Protein AF-A0A674K5K4-F1 (afdb_monomer_lite)

Structure (mmCIF, N/CA/C/O backbone):
data_AF-A0A674K5K4-F1
#
_entry.id   AF-A0A674K5K4-F1
#
loop_
_atom_site.group_PDB
_atom_site.id
_atom_site.type_symbol
_atom_site.label_atom_id
_atom_site.label_alt_id
_atom_site.label_comp_id
_atom_site.label_asym_id
_atom_site.label_entity_id
_atom_site.label_seq_id
_atom_site.pdbx_PDB_ins_code
_atom_site.Cartn_x
_atom_site.Cartn_y
_atom_site.Cartn_z
_atom_site.occupancy
_atom_site.B_iso_or_equiv
_atom_site.auth_seq_id
_atom_site.auth_comp_id
_atom_site.auth_asym_id
_atom_site.auth_atom_id
_atom_site.pdbx_PDB_model_num
ATOM 1 N N . MET A 1 1 ? -29.774 1.507 45.614 1.00 48.97 1 MET A N 1
ATOM 2 C CA . MET A 1 1 ? -28.594 0.751 45.140 1.00 48.97 1 MET A CA 1
ATOM 3 C C . MET A 1 1 ? -28.800 0.468 43.661 1.00 48.97 1 MET A C 1
ATOM 5 O O . MET A 1 1 ? -29.737 -0.246 43.334 1.00 48.97 1 MET A O 1
ATOM 9 N N . ALA A 1 2 ? -28.029 1.108 42.777 1.00 51.03 2 ALA A N 1
ATOM 10 C CA . ALA A 1 2 ? -28.098 0.844 41.338 1.00 51.03 2 ALA A CA 1
ATOM 11 C C . ALA A 1 2 ? -27.520 -0.551 41.065 1.00 51.03 2 ALA A C 1
ATOM 13 O O . ALA A 1 2 ? -26.449 -0.884 41.574 1.00 51.03 2 ALA A O 1
ATOM 14 N N . ALA A 1 3 ? -28.279 -1.379 40.353 1.00 54.84 3 ALA A N 1
ATOM 15 C CA . ALA A 1 3 ? -27.989 -2.792 40.177 1.00 54.84 3 ALA A CA 1
ATOM 16 C C . ALA A 1 3 ? -26.642 -3.017 39.448 1.00 54.84 3 ALA A C 1
ATOM 18 O O . ALA A 1 3 ? -26.344 -2.301 38.491 1.00 54.84 3 ALA A O 1
ATOM 19 N N . PRO A 1 4 ? -25.851 -4.032 39.849 1.00 58.25 4 PRO A N 1
ATOM 20 C CA . PRO A 1 4 ? -24.527 -4.338 39.284 1.00 58.25 4 PRO A CA 1
ATOM 21 C C . PRO A 1 4 ? -24.531 -4.591 37.764 1.00 58.25 4 PRO A C 1
ATOM 23 O O . PRO A 1 4 ? -23.515 -4.391 37.104 1.00 58.25 4 PRO A O 1
ATOM 26 N N . VAL A 1 5 ? -25.691 -4.939 37.202 1.00 59.81 5 VAL A N 1
ATOM 27 C CA . VAL A 1 5 ? -25.908 -5.203 35.771 1.00 59.81 5 VAL A CA 1
ATOM 28 C C . VAL A 1 5 ? -25.695 -3.954 34.896 1.00 59.81 5 VAL A C 1
ATOM 30 O O . VAL A 1 5 ? -25.205 -4.062 33.776 1.00 59.81 5 VAL A O 1
ATOM 33 N N . ASP A 1 6 ? -25.994 -2.751 35.399 1.00 67.81 6 ASP A N 1
ATOM 34 C CA . ASP A 1 6 ? -25.866 -1.494 34.634 1.00 67.81 6 ASP A CA 1
ATOM 35 C C . ASP A 1 6 ? -24.389 -1.133 34.361 1.00 67.81 6 ASP A C 1
ATOM 37 O O . ASP A 1 6 ? -24.029 -0.607 33.305 1.00 67.81 6 ASP A O 1
ATOM 41 N N . LEU A 1 7 ? -23.503 -1.489 35.298 1.00 74.00 7 LEU A N 1
ATOM 42 C CA . LEU A 1 7 ? -22.058 -1.267 35.197 1.00 74.00 7 LEU A CA 1
ATOM 43 C C . LEU A 1 7 ? -21.391 -2.216 34.194 1.00 74.00 7 LEU A C 1
ATOM 45 O O . LEU A 1 7 ? -20.516 -1.781 33.445 1.00 74.00 7 LEU A O 1
ATOM 49 N N . GLU A 1 8 ? -21.799 -3.485 34.153 1.00 75.94 8 GLU A N 1
ATOM 50 C CA . GLU A 1 8 ? -21.315 -4.442 33.149 1.00 75.94 8 GLU A CA 1
ATOM 51 C C . GLU A 1 8 ? -21.797 -4.074 31.748 1.00 75.94 8 GLU A C 1
ATOM 53 O O . GLU A 1 8 ? -21.012 -4.105 30.800 1.00 75.94 8 GLU A O 1
ATOM 58 N N . LEU A 1 9 ? -23.048 -3.625 31.625 1.00 80.56 9 LEU A N 1
ATOM 59 C CA . LEU A 1 9 ? -23.597 -3.174 30.353 1.00 80.56 9 LEU A CA 1
ATOM 60 C C . LEU A 1 9 ? -22.833 -1.951 29.820 1.00 80.56 9 LEU A C 1
ATOM 62 O O . LEU A 1 9 ? -22.413 -1.937 28.665 1.00 80.56 9 LEU A O 1
ATOM 66 N N . LYS A 1 10 ? -22.568 -0.950 30.670 1.00 80.50 10 LYS A N 1
ATOM 67 C CA . LYS A 1 10 ? -21.765 0.233 30.304 1.00 80.50 10 LYS A CA 1
ATOM 68 C C . LYS A 1 10 ? -20.341 -0.122 29.878 1.00 80.50 10 LYS A C 1
ATOM 70 O O . LYS A 1 10 ? -19.832 0.447 28.909 1.00 80.50 10 LYS A O 1
ATOM 75 N N . LYS A 1 11 ? -19.702 -1.070 30.570 1.00 82.88 11 LYS A N 1
ATOM 76 C CA . LYS A 1 11 ? -18.377 -1.578 30.186 1.00 82.88 11 LYS A CA 1
ATOM 77 C C . LYS A 1 11 ? -18.419 -2.279 28.829 1.00 82.88 11 LYS A C 1
ATOM 79 O O . LYS A 1 11 ? -17.637 -1.918 27.955 1.00 82.88 11 LYS A O 1
ATOM 84 N N . ALA A 1 12 ? -19.378 -3.178 28.614 1.00 82.75 12 ALA A N 1
ATOM 85 C CA . ALA A 1 12 ? -19.553 -3.872 27.341 1.00 82.75 12 ALA A CA 1
ATOM 86 C C . ALA A 1 12 ? -19.814 -2.899 26.178 1.00 82.75 12 ALA A C 1
ATOM 88 O O . ALA A 1 12 ? -19.235 -3.057 25.106 1.00 82.75 12 ALA A O 1
ATOM 89 N N . PHE A 1 13 ? -20.614 -1.848 26.389 1.00 84.19 13 PHE A N 1
ATOM 90 C CA . PHE A 1 13 ? -20.836 -0.804 25.383 1.00 84.19 13 PHE A CA 1
ATOM 91 C C . PHE A 1 13 ? -19.565 -0.019 25.053 1.00 84.19 13 PHE A C 1
ATOM 93 O O . PHE A 1 13 ? -19.312 0.267 23.885 1.00 84.19 13 PHE A O 1
ATOM 100 N N . THR A 1 14 ? -18.744 0.289 26.057 1.00 86.19 14 THR A N 1
ATOM 101 C CA . THR A 1 14 ? -17.483 1.016 25.855 1.00 86.19 14 THR A CA 1
ATOM 102 C C . THR A 1 14 ? -16.469 0.153 25.100 1.00 86.19 14 THR A C 1
ATOM 104 O O . THR A 1 14 ? -15.820 0.628 24.169 1.00 86.19 14 THR A O 1
ATOM 107 N N . GLU A 1 15 ? -16.375 -1.137 25.430 1.00 88.19 15 GLU A N 1
ATOM 108 C CA . GLU A 1 15 ? -15.543 -2.093 24.692 1.00 88.19 15 GLU A CA 1
ATOM 109 C C . GLU A 1 15 ? -16.023 -2.289 23.251 1.00 88.19 15 GLU A C 1
ATOM 111 O O . GLU A 1 15 ? -15.211 -2.351 22.325 1.00 88.19 15 GLU A O 1
ATOM 116 N N . LEU A 1 16 ? -17.338 -2.361 23.037 1.00 90.69 16 LEU A N 1
ATOM 117 C CA . LEU A 1 16 ? -17.911 -2.484 21.701 1.00 90.69 16 LEU A CA 1
ATOM 118 C C . LEU A 1 16 ? -17.628 -1.229 20.869 1.00 90.69 16 LEU A C 1
ATOM 120 O O . LEU A 1 16 ? -17.231 -1.334 19.710 1.00 90.69 16 LEU A O 1
ATOM 124 N N . GLN A 1 17 ? -17.756 -0.045 21.468 1.00 86.94 17 GLN A N 1
ATOM 125 C CA . GLN A 1 17 ? -17.443 1.221 20.813 1.00 86.94 17 GLN A CA 1
ATOM 126 C C . GLN A 1 17 ? -15.955 1.312 20.448 1.00 86.94 17 GLN A C 1
ATOM 128 O O . GLN A 1 17 ? -15.627 1.695 19.325 1.00 86.94 17 GLN A O 1
ATOM 133 N N . ALA A 1 18 ? -15.059 0.876 21.338 1.00 90.62 18 ALA A N 1
ATOM 134 C CA . ALA A 1 18 ? -13.630 0.783 21.046 1.00 90.62 18 ALA A CA 1
ATOM 135 C C . ALA A 1 18 ? -13.343 -0.178 19.876 1.00 90.62 18 ALA A C 1
ATOM 137 O O . ALA A 1 18 ? -12.584 0.168 18.971 1.00 90.62 18 ALA A O 1
ATOM 138 N N . LYS A 1 19 ? -14.001 -1.347 19.834 1.00 92.19 19 LYS A N 1
ATOM 139 C CA . LYS A 1 19 ? -13.872 -2.310 18.723 1.00 92.19 19 LYS A CA 1
ATOM 140 C C . LYS A 1 19 ? -14.379 -1.754 17.393 1.00 92.19 19 LYS A C 1
ATOM 142 O O . LYS A 1 19 ? -13.756 -1.996 16.359 1.00 92.19 19 LYS A O 1
ATOM 147 N N . VAL A 1 20 ? -15.484 -1.009 17.400 1.00 91.50 20 VAL A N 1
ATOM 148 C CA . VAL A 1 20 ? -16.011 -0.359 16.190 1.00 91.50 20 VAL A CA 1
ATOM 149 C C . VAL A 1 20 ? -15.016 0.674 15.664 1.00 91.50 20 VAL A C 1
ATOM 151 O O . VAL A 1 20 ? -14.732 0.681 14.467 1.00 91.50 20 VAL A O 1
ATOM 154 N N . ILE A 1 21 ? -14.438 1.497 16.543 1.00 93.00 21 ILE A N 1
ATOM 155 C CA . ILE A 1 21 ? -13.440 2.507 16.160 1.00 93.00 21 ILE A CA 1
ATOM 156 C C . ILE A 1 21 ? -12.183 1.845 15.582 1.00 93.00 21 ILE A C 1
ATOM 158 O O . ILE A 1 21 ? -11.733 2.241 14.507 1.00 93.00 21 ILE A O 1
ATOM 162 N N . ASP A 1 22 ? -11.645 0.819 16.244 1.00 92.62 22 ASP A N 1
ATOM 163 C CA . ASP A 1 22 ? -10.459 0.089 15.770 1.00 92.62 22 ASP A CA 1
ATOM 164 C C . ASP A 1 22 ? -10.705 -0.556 14.396 1.00 92.62 22 ASP A C 1
ATOM 166 O O . ASP A 1 22 ? -9.897 -0.435 13.474 1.00 92.62 22 ASP A O 1
ATOM 170 N N . THR A 1 23 ? -11.878 -1.167 14.210 1.00 91.19 23 THR A N 1
ATOM 171 C CA . THR A 1 23 ? -12.255 -1.761 12.920 1.00 91.19 23 THR A CA 1
ATOM 172 C C . THR A 1 23 ? -12.358 -0.695 11.829 1.00 91.19 23 THR A C 1
ATOM 174 O O . THR A 1 23 ? -11.812 -0.874 10.743 1.00 91.19 23 THR A O 1
ATOM 177 N N . GLN A 1 24 ? -12.991 0.448 12.108 1.00 91.25 24 GLN A N 1
ATOM 178 C CA . GLN A 1 24 ? -13.088 1.554 11.149 1.00 91.25 24 GLN A CA 1
ATOM 179 C C . GLN A 1 24 ? -11.719 2.131 10.775 1.00 91.25 24 GLN A C 1
ATOM 181 O O . GLN A 1 24 ? -11.501 2.494 9.619 1.00 91.25 24 GLN A O 1
ATOM 186 N N . GLN A 1 25 ? -10.790 2.221 11.727 1.00 92.38 25 GLN A N 1
ATOM 187 C CA . GLN A 1 25 ? -9.422 2.657 11.446 1.00 92.38 25 GLN A CA 1
ATOM 188 C C . GLN A 1 25 ? -8.699 1.665 10.531 1.00 92.38 25 GLN A C 1
ATOM 190 O O . GLN A 1 25 ? -8.097 2.081 9.543 1.00 92.38 25 GLN A O 1
ATOM 195 N N . LYS A 1 26 ? -8.811 0.361 10.805 1.00 92.88 26 LYS A N 1
ATOM 196 C CA . LYS A 1 26 ? -8.224 -0.692 9.962 1.00 92.88 26 LYS A CA 1
ATOM 197 C C . LYS A 1 26 ? -8.783 -0.686 8.542 1.00 92.88 26 LYS A C 1
ATOM 199 O O . LYS A 1 26 ? -8.006 -0.820 7.603 1.00 92.88 26 LYS A O 1
ATOM 204 N N . VAL A 1 27 ? -10.089 -0.464 8.378 1.00 93.56 27 VAL A N 1
ATOM 205 C CA . VAL A 1 27 ? -10.717 -0.328 7.052 1.00 93.56 27 VAL A CA 1
ATOM 206 C C . VAL A 1 27 ? -10.111 0.847 6.284 1.00 93.56 27 VAL A C 1
ATOM 208 O O . VAL A 1 27 ? -9.640 0.661 5.169 1.00 93.56 27 VAL A O 1
ATOM 211 N N . LYS A 1 28 ? -10.002 2.026 6.909 1.00 93.25 28 LYS A N 1
ATOM 212 C CA . LYS A 1 28 ? -9.387 3.199 6.263 1.00 93.25 28 LYS A CA 1
ATOM 213 C C . LYS A 1 28 ? -7.935 2.953 5.851 1.00 93.25 28 LYS A C 1
ATOM 215 O O . LYS A 1 28 ? -7.510 3.409 4.795 1.00 93.25 28 LYS A O 1
ATOM 220 N N . LEU A 1 29 ? -7.161 2.250 6.680 1.00 92.38 29 LEU A N 1
ATOM 221 C CA . LEU A 1 29 ? -5.784 1.886 6.340 1.00 92.38 29 LEU A CA 1
ATOM 222 C C . LEU A 1 29 ? -5.731 0.924 5.149 1.00 92.38 29 LEU A C 1
ATOM 224 O O . LEU A 1 29 ? -4.891 1.107 4.269 1.00 92.38 29 LEU A O 1
ATOM 228 N N . ALA A 1 30 ? -6.633 -0.058 5.098 1.00 89.38 30 ALA A N 1
ATOM 229 C CA . ALA A 1 30 ? -6.744 -0.970 3.967 1.00 89.38 30 ALA A CA 1
ATOM 230 C C . ALA A 1 30 ? -7.112 -0.222 2.674 1.00 89.38 30 ALA A C 1
ATOM 232 O O . ALA A 1 30 ? -6.481 -0.453 1.646 1.00 89.38 30 ALA A O 1
ATOM 233 N N . ASP A 1 31 ? -8.045 0.734 2.729 1.00 90.75 31 ASP A N 1
ATOM 234 C CA . ASP A 1 31 ? -8.419 1.555 1.569 1.00 90.75 31 ASP A CA 1
ATOM 235 C C . ASP A 1 31 ? -7.218 2.344 1.018 1.00 90.75 31 ASP A C 1
ATOM 237 O O . ASP A 1 31 ? -6.961 2.344 -0.188 1.00 90.75 31 ASP A O 1
ATOM 241 N N . ILE A 1 32 ? -6.416 2.952 1.902 1.00 92.94 32 ILE A N 1
ATOM 242 C CA . ILE A 1 32 ? -5.193 3.674 1.515 1.00 92.94 32 ILE A CA 1
ATOM 243 C C . ILE A 1 32 ? -4.173 2.724 0.871 1.00 92.94 32 ILE A C 1
ATOM 245 O O . ILE A 1 32 ? -3.567 3.065 -0.149 1.00 92.94 32 ILE A O 1
ATOM 249 N N . GLN A 1 33 ? -3.983 1.527 1.435 1.00 86.19 33 GLN A N 1
ATOM 250 C CA . GLN A 1 33 ? -3.088 0.519 0.861 1.00 86.19 33 GLN A CA 1
ATOM 251 C C . GLN A 1 33 ? -3.559 0.077 -0.529 1.00 86.19 33 GLN A C 1
ATOM 253 O O . GLN A 1 33 ? -2.744 -0.017 -1.448 1.00 86.19 33 GLN A O 1
ATOM 258 N N . ILE A 1 34 ? -4.865 -0.123 -0.720 1.00 88.19 34 ILE A N 1
ATOM 259 C CA . ILE A 1 34 ? -5.454 -0.475 -2.018 1.00 88.19 34 ILE A CA 1
ATOM 260 C C . ILE A 1 34 ? -5.200 0.631 -3.045 1.00 88.19 34 ILE A C 1
ATOM 262 O O . ILE A 1 34 ? -4.774 0.349 -4.168 1.00 88.19 34 ILE A O 1
ATOM 266 N N . GLU A 1 35 ? -5.421 1.898 -2.691 1.00 90.06 35 GLU A N 1
ATOM 267 C CA . GLU A 1 35 ? -5.124 3.014 -3.592 1.00 90.06 35 GLU A CA 1
ATOM 268 C C . GLU A 1 35 ? -3.641 3.078 -3.966 1.00 90.06 35 GLU A C 1
ATOM 270 O O . GLU A 1 35 ? -3.305 3.271 -5.140 1.00 90.06 35 GLU A O 1
ATOM 275 N N . GLN A 1 36 ? -2.750 2.883 -2.992 1.00 85.50 36 GLN A N 1
ATOM 276 C CA . GLN A 1 36 ? -1.310 2.869 -3.223 1.00 85.50 36 GLN A CA 1
ATOM 277 C C . GLN A 1 36 ? -0.913 1.740 -4.179 1.00 85.50 36 GLN A C 1
ATOM 279 O O . GLN A 1 36 ? -0.218 1.989 -5.166 1.00 85.50 36 GLN A O 1
ATOM 284 N N . LEU A 1 37 ? -1.395 0.518 -3.942 1.00 84.06 37 LEU A N 1
ATOM 285 C CA . LEU A 1 37 ? -1.141 -0.636 -4.804 1.00 84.06 37 LEU A CA 1
ATOM 286 C C . LEU A 1 37 ? -1.672 -0.408 -6.223 1.00 84.06 37 LEU A C 1
ATOM 288 O O . LEU A 1 37 ? -0.974 -0.697 -7.196 1.00 84.06 37 LEU A O 1
ATOM 292 N N . ASN A 1 38 ? -2.861 0.182 -6.363 1.00 84.62 38 ASN A N 1
ATOM 293 C CA . ASN A 1 38 ? -3.436 0.520 -7.663 1.00 84.62 38 ASN A CA 1
ATOM 294 C C . ASN A 1 38 ? -2.588 1.539 -8.435 1.00 84.62 38 ASN A C 1
ATOM 296 O O . ASN A 1 38 ? -2.397 1.389 -9.645 1.00 84.62 38 ASN A O 1
ATOM 300 N N . ARG A 1 39 ? -2.056 2.565 -7.759 1.00 84.12 39 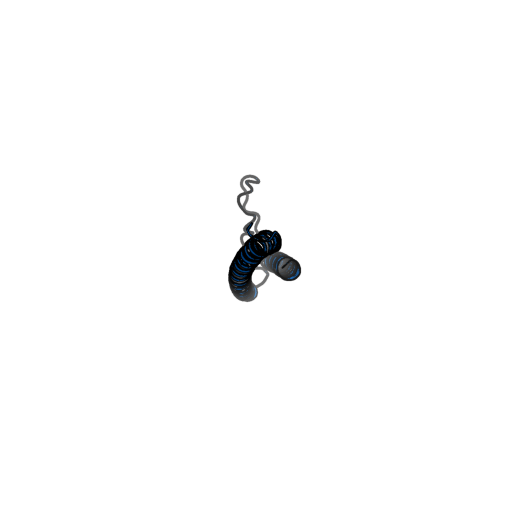ARG A N 1
ATOM 301 C CA . ARG A 1 39 ? -1.152 3.547 -8.380 1.00 84.12 39 ARG A CA 1
ATOM 302 C C . ARG A 1 39 ? 0.161 2.900 -8.802 1.00 84.12 39 ARG A C 1
ATOM 304 O O . ARG A 1 39 ? 0.569 3.078 -9.947 1.00 84.12 39 ARG A O 1
ATOM 311 N N . THR A 1 40 ? 0.775 2.107 -7.926 1.00 77.88 40 THR A N 1
ATOM 312 C CA . THR A 1 40 ? 2.022 1.392 -8.228 1.00 77.88 40 THR A CA 1
ATOM 313 C C . THR A 1 40 ? 1.840 0.435 -9.401 1.00 77.88 40 THR A C 1
ATOM 315 O O . THR A 1 40 ? 2.666 0.427 -10.305 1.00 77.88 40 THR A O 1
ATOM 318 N N . LYS A 1 41 ? 0.727 -0.309 -9.454 1.00 81.44 41 LYS A N 1
ATOM 319 C CA . LYS A 1 41 ? 0.403 -1.209 -10.571 1.00 81.44 41 LYS A CA 1
ATOM 320 C C . LYS A 1 41 ? 0.265 -0.457 -11.894 1.00 81.44 41 LYS A C 1
ATOM 322 O O . LYS A 1 41 ? 0.812 -0.897 -12.900 1.00 81.44 41 LYS A O 1
ATOM 327 N N . LYS A 1 42 ? -0.448 0.675 -11.903 1.00 81.50 42 LYS A N 1
ATOM 328 C CA . LYS A 1 42 ? -0.590 1.514 -13.104 1.00 81.50 42 LYS A CA 1
ATOM 329 C C . LYS A 1 42 ? 0.755 2.082 -13.553 1.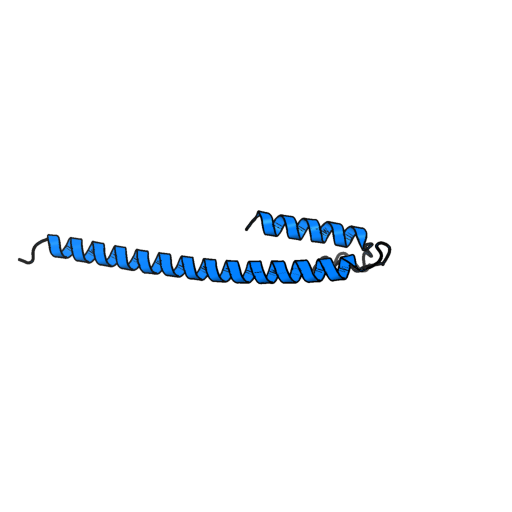00 81.50 42 LYS A C 1
ATOM 331 O O . LYS A 1 42 ? 1.081 1.980 -14.728 1.00 81.50 42 LYS A O 1
ATOM 336 N N . HIS A 1 43 ? 1.540 2.625 -12.624 1.00 78.50 43 HIS A N 1
ATOM 337 C CA . HIS A 1 43 ? 2.869 3.156 -12.920 1.00 78.50 43 HIS A CA 1
ATOM 338 C C . HIS A 1 43 ? 3.787 2.069 -13.490 1.00 78.50 43 HIS A C 1
ATOM 340 O O . HIS A 1 43 ? 4.388 2.259 -14.538 1.00 78.50 43 HIS A O 1
ATOM 346 N N . ALA A 1 44 ? 3.842 0.905 -12.842 1.00 72.56 44 ALA A N 1
ATOM 347 C CA . ALA A 1 44 ? 4.593 -0.253 -13.307 1.00 72.56 44 ALA A CA 1
ATOM 348 C C . ALA A 1 44 ? 4.191 -0.689 -14.723 1.00 72.56 44 ALA A C 1
ATOM 350 O O . ALA A 1 44 ? 5.060 -0.928 -15.553 1.00 72.56 44 ALA A O 1
ATOM 351 N N . HIS A 1 45 ? 2.888 -0.757 -15.011 1.00 76.94 45 HIS A N 1
ATOM 352 C CA . HIS A 1 45 ? 2.394 -1.132 -16.336 1.00 76.94 45 HIS A CA 1
ATOM 353 C C . HIS A 1 45 ? 2.783 -0.107 -17.410 1.00 76.94 45 HIS A C 1
ATOM 355 O O . HIS A 1 45 ? 3.144 -0.492 -18.522 1.00 76.94 45 HIS A O 1
ATOM 361 N N . LEU A 1 46 ? 2.706 1.190 -17.102 1.00 79.56 46 LEU A N 1
ATOM 362 C CA . LEU A 1 46 ? 3.119 2.247 -18.029 1.00 79.56 46 LEU A CA 1
ATOM 363 C C . LEU A 1 46 ? 4.619 2.156 -18.320 1.00 79.56 46 LEU A C 1
ATOM 365 O O . LEU A 1 46 ? 5.004 2.099 -19.483 1.00 79.56 46 LEU A O 1
ATOM 369 N N . THR A 1 47 ? 5.444 2.036 -17.277 1.00 73.69 47 THR A N 1
ATOM 370 C CA . THR A 1 47 ? 6.897 1.888 -17.419 1.00 73.69 47 THR A CA 1
ATOM 371 C C . THR A 1 47 ? 7.275 0.619 -18.190 1.00 73.69 47 THR A C 1
ATOM 373 O O . THR A 1 47 ? 8.144 0.678 -19.054 1.00 73.69 47 THR A O 1
ATOM 376 N N . ASP A 1 48 ? 6.615 -0.518 -17.937 1.00 70.5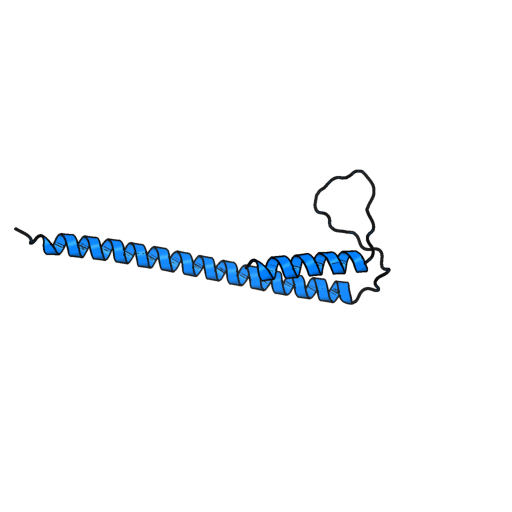0 48 ASP A N 1
ATOM 377 C CA . ASP A 1 48 ? 6.847 -1.748 -18.709 1.00 70.50 48 ASP A CA 1
ATOM 378 C C . ASP A 1 48 ? 6.482 -1.540 -20.181 1.00 70.50 48 ASP A C 1
ATOM 380 O O . ASP A 1 48 ? 7.279 -1.865 -21.051 1.00 70.50 48 ASP A O 1
ATOM 384 N N . THR A 1 49 ? 5.337 -0.912 -20.470 1.00 74.25 49 THR A N 1
ATOM 385 C CA . THR A 1 49 ? 4.899 -0.647 -21.852 1.00 74.25 49 THR A CA 1
ATOM 386 C C . THR A 1 49 ? 5.904 0.232 -22.595 1.00 74.25 49 THR A C 1
ATOM 388 O O . THR A 1 49 ? 6.329 -0.121 -23.691 1.00 74.25 49 THR A O 1
ATOM 391 N N . GLU A 1 50 ? 6.331 1.344 -21.998 1.00 71.31 50 GLU A N 1
ATOM 392 C CA . GLU A 1 50 ? 7.298 2.259 -22.612 1.00 71.31 50 GLU A CA 1
ATOM 393 C C . GLU A 1 50 ? 8.647 1.571 -22.857 1.00 71.31 50 GLU A C 1
ATOM 395 O O . GLU A 1 50 ? 9.209 1.664 -23.948 1.00 71.31 50 GLU A O 1
ATOM 400 N N . ILE A 1 51 ? 9.141 0.799 -21.887 1.00 68.06 51 ILE A N 1
ATOM 401 C CA . ILE A 1 51 ? 10.423 0.102 -22.020 1.00 68.06 51 ILE A CA 1
ATOM 402 C C . ILE A 1 51 ? 10.314 -1.066 -23.009 1.00 68.06 51 ILE A C 1
ATOM 404 O O . ILE A 1 51 ? 11.242 -1.278 -23.788 1.00 68.06 51 ILE A O 1
ATOM 408 N N . MET A 1 52 ? 9.192 -1.796 -23.052 1.00 67.50 52 MET A N 1
ATOM 409 C CA . MET A 1 52 ? 8.933 -2.867 -24.028 1.00 67.50 52 MET A CA 1
ATOM 410 C C . MET A 1 52 ? 9.006 -2.363 -25.476 1.00 67.50 52 MET A C 1
ATOM 412 O O . MET A 1 52 ? 9.450 -3.125 -26.332 1.00 67.50 52 MET A O 1
ATOM 416 N N . THR A 1 53 ? 8.635 -1.104 -25.747 1.00 72.00 53 THR A N 1
ATOM 417 C CA . THR A 1 53 ? 8.701 -0.524 -27.104 1.00 72.00 53 THR A CA 1
ATOM 418 C C . THR A 1 53 ? 10.121 -0.211 -27.585 1.00 72.00 53 THR A C 1
ATOM 420 O O . THR A 1 53 ? 10.332 -0.028 -28.783 1.00 72.00 53 THR A O 1
ATOM 423 N N . LEU A 1 54 ? 11.107 -0.177 -26.683 1.00 68.69 54 LEU A N 1
ATOM 424 C CA . LEU A 1 54 ? 12.508 0.044 -27.038 1.00 68.69 54 LEU A CA 1
ATOM 425 C C . LEU A 1 54 ? 13.158 -1.254 -27.526 1.00 68.69 54 LEU A C 1
ATOM 427 O O . LEU A 1 54 ? 12.965 -2.322 -26.936 1.00 68.69 54 LEU A O 1
ATOM 431 N N . VAL A 1 55 ? 13.969 -1.137 -28.583 1.00 69.19 55 VAL A N 1
ATOM 432 C CA . VAL A 1 55 ? 14.791 -2.234 -29.110 1.00 69.19 55 VAL A CA 1
ATOM 433 C C . VAL A 1 55 ? 15.767 -2.674 -28.032 1.00 69.19 55 VAL A C 1
ATOM 435 O O . VAL A 1 55 ? 16.373 -1.848 -27.350 1.00 69.19 55 VAL A O 1
ATOM 438 N N . ASP A 1 56 ? 15.922 -3.978 -27.871 1.00 65.56 56 ASP A N 1
ATOM 439 C CA . ASP A 1 56 ? 16.548 -4.525 -26.681 1.00 65.56 56 ASP A CA 1
ATOM 440 C C . ASP A 1 56 ? 18.064 -4.246 -26.537 1.00 65.56 56 ASP A C 1
ATOM 442 O O . ASP A 1 56 ? 18.597 -4.300 -25.428 1.00 65.56 56 ASP A O 1
ATOM 446 N N . GLU A 1 57 ? 18.740 -3.888 -27.633 1.00 61.81 57 GLU A N 1
ATOM 447 C CA . GLU A 1 57 ? 20.149 -3.449 -27.680 1.00 61.81 57 GLU A CA 1
ATOM 448 C C . GLU A 1 57 ? 20.332 -1.952 -27.359 1.00 61.81 57 GLU A C 1
ATOM 450 O O . GLU A 1 57 ? 21.445 -1.421 -27.373 1.00 61.81 57 GLU A O 1
ATOM 455 N N . THR A 1 58 ? 19.240 -1.235 -27.079 1.00 66.56 58 THR A N 1
ATOM 456 C CA . THR A 1 58 ? 19.310 0.177 -26.695 1.00 66.56 58 THR A CA 1
ATOM 457 C C . THR A 1 58 ? 20.004 0.288 -25.342 1.00 66.56 58 THR A C 1
ATOM 459 O O . THR A 1 58 ? 19.539 -0.274 -24.348 1.00 66.56 58 THR A O 1
ATOM 462 N N . ARG A 1 59 ? 21.109 1.044 -25.287 1.00 60.84 59 ARG A N 1
ATOM 463 C CA . ARG A 1 59 ? 21.818 1.334 -24.034 1.00 60.84 59 ARG A CA 1
ATOM 464 C C . ARG A 1 59 ? 20.902 2.136 -23.114 1.00 60.84 59 ARG A C 1
ATOM 466 O O . ARG A 1 59 ? 20.593 3.290 -23.406 1.00 60.84 59 ARG A O 1
ATOM 473 N N . MET A 1 60 ? 20.493 1.542 -21.997 1.00 62.38 60 MET A N 1
ATOM 474 C CA . MET A 1 60 ? 19.674 2.197 -20.982 1.00 62.38 60 MET A CA 1
ATOM 475 C C . MET A 1 60 ? 20.490 2.440 -19.713 1.00 62.38 60 MET A C 1
ATOM 477 O O . MET A 1 60 ? 21.384 1.670 -19.351 1.00 62.38 60 MET A O 1
ATOM 481 N N . TYR A 1 61 ? 20.176 3.531 -19.022 1.00 60.91 61 TYR A N 1
ATOM 482 C CA . TYR A 1 61 ? 20.733 3.798 -17.703 1.00 60.91 61 TYR A CA 1
ATOM 483 C C . TYR A 1 61 ? 19.983 2.955 -16.665 1.00 60.91 61 TYR A C 1
ATOM 485 O O . TYR A 1 61 ? 18.789 3.160 -16.447 1.00 60.91 61 TYR A O 1
ATOM 493 N N . GLU A 1 62 ? 20.674 2.010 -16.019 1.00 58.25 62 GLU A N 1
ATOM 494 C CA . GLU A 1 62 ? 20.120 1.274 -14.877 1.00 58.25 62 GLU A CA 1
ATOM 495 C C . GLU A 1 62 ? 19.990 2.256 -13.700 1.00 58.25 62 GLU A C 1
ATOM 497 O O . GLU A 1 62 ? 20.988 2.713 -13.140 1.00 58.25 62 GLU A O 1
ATOM 502 N N . GLY A 1 63 ? 18.762 2.623 -13.329 1.00 56.91 63 GLY A N 1
ATOM 503 C CA . GLY A 1 63 ? 18.483 3.473 -12.170 1.00 56.91 63 GLY A CA 1
ATOM 504 C C . GLY A 1 63 ? 18.705 2.733 -10.848 1.00 56.91 63 GLY A C 1
ATOM 505 O O . GLY A 1 63 ? 17.757 2.509 -10.104 1.00 56.91 63 GLY A O 1
ATOM 506 N N . VAL A 1 64 ? 19.944 2.346 -10.532 1.00 53.62 64 VAL A N 1
ATOM 507 C CA . VAL A 1 64 ? 20.331 1.671 -9.275 1.00 53.62 64 VAL A CA 1
ATOM 508 C C . VAL A 1 64 ? 20.386 2.635 -8.077 1.00 53.62 64 VAL A C 1
ATOM 510 O O . VAL A 1 64 ? 21.359 2.666 -7.333 1.00 53.62 64 VAL A O 1
ATOM 513 N N . GLY A 1 65 ? 19.347 3.446 -7.858 1.00 57.19 65 GLY A N 1
ATOM 514 C CA . GLY A 1 65 ? 19.256 4.355 -6.706 1.00 57.19 65 GLY A CA 1
ATOM 515 C C . GLY A 1 65 ? 20.501 5.239 -6.468 1.00 57.19 65 GLY A C 1
ATOM 516 O O . GLY A 1 65 ? 21.337 5.450 -7.341 1.00 57.19 65 GLY A O 1
ATOM 517 N N . ARG A 1 66 ? 20.638 5.788 -5.252 1.00 46.56 66 ARG A N 1
ATOM 518 C CA . ARG A 1 66 ? 21.790 6.616 -4.831 1.00 46.56 66 ARG A CA 1
ATOM 519 C C . ARG A 1 66 ? 22.977 5.772 -4.342 1.00 46.56 66 ARG A C 1
ATOM 521 O O . ARG A 1 66 ? 23.571 6.099 -3.319 1.00 46.56 66 ARG A O 1
ATOM 528 N N . ILE A 1 67 ? 23.323 4.673 -5.012 1.00 40.97 67 ILE A N 1
ATOM 529 C CA . ILE A 1 67 ? 24.568 3.965 -4.687 1.00 40.97 67 ILE A CA 1
ATOM 530 C C . ILE A 1 67 ? 25.677 4.526 -5.572 1.00 40.97 67 ILE A C 1
ATOM 532 O O . ILE A 1 67 ? 25.844 4.140 -6.725 1.00 40.97 67 ILE A O 1
ATOM 536 N N . PHE A 1 68 ? 26.452 5.441 -4.988 1.00 40.44 68 PHE A N 1
ATOM 537 C CA . PHE A 1 68 ? 27.783 5.819 -5.456 1.00 40.44 68 PHE A CA 1
ATOM 538 C C . PHE A 1 68 ? 28.682 4.567 -5.453 1.00 40.44 68 PHE A C 1
ATOM 540 O O . PHE A 1 68 ? 29.404 4.299 -4.496 1.00 40.44 68 PHE A O 1
ATOM 547 N N . ARG A 1 69 ? 28.647 3.769 -6.523 1.00 41.16 69 ARG A N 1
ATOM 548 C CA . ARG A 1 69 ? 29.811 2.977 -6.929 1.00 41.16 69 ARG A CA 1
ATOM 549 C C . ARG A 1 69 ? 30.516 3.778 -8.014 1.00 41.16 69 ARG A C 1
ATOM 551 O O . ARG A 1 69 ? 29.893 4.187 -8.985 1.00 41.16 69 ARG A O 1
ATOM 558 N N . GLY A 1 70 ? 31.769 4.121 -7.730 1.00 42.78 70 GLY A N 1
ATOM 559 C CA . GLY A 1 70 ? 32.496 5.232 -8.333 1.00 42.78 70 GLY A CA 1
ATOM 560 C C . GLY A 1 70 ? 32.380 5.342 -9.852 1.00 42.78 70 GLY A C 1
ATOM 561 O O . GLY A 1 70 ? 32.641 4.388 -10.572 1.00 42.78 70 GLY A O 1
ATOM 562 N N . LEU A 1 71 ? 32.048 6.556 -10.299 1.00 45.97 71 LEU A N 1
ATOM 563 C CA . LEU A 1 71 ? 32.562 7.189 -11.517 1.00 45.97 71 LEU A CA 1
ATOM 564 C C . LEU A 1 71 ? 32.532 6.371 -12.820 1.00 45.97 71 LEU A C 1
ATOM 566 O O . LEU A 1 71 ? 33.352 6.626 -13.689 1.00 45.97 71 LEU A O 1
ATOM 570 N N . GLN A 1 72 ? 31.579 5.458 -13.022 1.00 45.41 72 GLN A N 1
ATOM 571 C CA . GLN A 1 72 ? 31.219 4.991 -14.366 1.00 45.41 72 GLN A CA 1
ATOM 572 C C . GLN A 1 72 ? 29.713 4.710 -14.441 1.00 45.41 72 GLN A C 1
ATOM 574 O O . GLN A 1 72 ? 29.203 3.949 -13.616 1.00 45.41 72 GLN A O 1
ATOM 579 N N . PRO A 1 73 ? 28.976 5.292 -15.408 1.00 50.44 73 PRO A N 1
ATOM 580 C CA . PRO A 1 73 ? 27.623 4.842 -15.691 1.00 50.44 73 PRO A CA 1
ATOM 581 C C . PRO A 1 73 ? 27.690 3.387 -16.162 1.00 50.44 73 PRO A C 1
ATOM 583 O O . PRO A 1 73 ? 28.245 3.091 -17.219 1.00 50.44 73 PRO A O 1
ATOM 586 N N . THR A 1 74 ? 27.156 2.461 -15.367 1.00 54.03 74 THR A N 1
ATOM 587 C CA . THR A 1 74 ? 26.968 1.081 -15.813 1.00 54.03 74 THR A CA 1
ATOM 588 C C . THR A 1 74 ? 25.816 1.083 -16.806 1.00 54.03 74 THR A C 1
ATOM 590 O O . THR A 1 74 ? 24.649 1.105 -16.417 1.00 54.03 74 THR A O 1
ATOM 593 N N . PHE A 1 75 ? 26.147 1.139 -18.093 1.00 51.94 75 PHE A N 1
ATOM 594 C CA . PHE A 1 75 ? 25.171 0.934 -19.153 1.00 51.94 75 PHE A CA 1
ATOM 595 C C . PHE A 1 75 ? 24.666 -0.506 -19.067 1.00 51.94 75 PHE A C 1
ATOM 597 O O . PHE A 1 75 ? 25.458 -1.448 -19.032 1.00 51.94 75 PHE A O 1
ATOM 604 N N . SER A 1 76 ? 23.351 -0.662 -19.001 1.00 59.16 76 SER A N 1
ATOM 605 C CA . SER A 1 76 ? 22.681 -1.953 -19.106 1.00 59.16 76 SER A CA 1
ATOM 606 C C . SER A 1 76 ? 21.841 -1.956 -20.372 1.00 59.16 76 SER A C 1
ATOM 608 O O . SER A 1 76 ? 21.185 -0.958 -20.677 1.00 59.16 76 SER A O 1
ATOM 610 N N . ASP A 1 77 ? 21.816 -3.073 -21.082 1.00 62.50 77 ASP A N 1
ATOM 611 C CA . ASP A 1 77 ? 20.956 -3.203 -22.254 1.00 62.50 77 ASP A CA 1
ATOM 612 C C . ASP A 1 77 ? 19.491 -3.337 -21.820 1.00 62.50 77 ASP A C 1
ATOM 614 O O . ASP A 1 77 ? 19.187 -3.848 -20.730 1.00 62.50 77 ASP A O 1
ATOM 618 N N . ALA A 1 78 ? 18.571 -2.876 -22.666 1.00 61.66 78 ALA A N 1
ATOM 619 C CA . ALA A 1 78 ? 17.143 -2.844 -22.364 1.00 61.66 78 ALA A CA 1
ATOM 620 C C . ALA A 1 78 ? 16.585 -4.230 -21.972 1.00 61.66 78 ALA A C 1
ATOM 622 O O . ALA A 1 78 ? 15.720 -4.300 -21.099 1.00 61.66 78 ALA A O 1
ATOM 623 N N . TYR A 1 79 ? 17.145 -5.335 -22.486 1.00 60.47 79 TYR A N 1
ATOM 624 C CA . TYR A 1 79 ? 16.840 -6.701 -22.023 1.00 60.47 79 TYR A CA 1
ATOM 625 C C . TYR A 1 79 ? 16.957 -6.872 -20.500 1.00 60.47 79 TYR A C 1
ATOM 627 O O . TYR A 1 79 ? 16.073 -7.435 -19.847 1.00 60.47 79 TYR A O 1
ATOM 635 N N . ARG A 1 80 ? 18.059 -6.395 -19.915 1.00 63.56 80 ARG A N 1
ATOM 636 C CA . ARG A 1 80 ? 18.360 -6.578 -18.492 1.00 63.56 80 ARG A CA 1
ATOM 637 C C . ARG A 1 80 ? 17.449 -5.711 -17.626 1.00 63.56 80 ARG A C 1
ATOM 639 O O . ARG A 1 80 ? 16.958 -6.181 -16.601 1.00 63.56 80 ARG A O 1
ATOM 646 N N . VAL A 1 81 ? 17.161 -4.491 -18.073 1.00 67.38 81 VAL A N 1
ATOM 647 C CA . VAL A 1 81 ? 16.231 -3.575 -17.395 1.00 67.38 81 VAL A CA 1
ATOM 648 C C . VAL A 1 81 ? 14.800 -4.125 -17.423 1.00 67.38 81 VAL A C 1
ATOM 650 O O . VAL A 1 81 ? 14.154 -4.179 -16.376 1.00 67.38 81 VAL A O 1
ATOM 653 N N . LYS A 1 82 ? 14.333 -4.636 -18.574 1.00 68.75 82 LYS A N 1
ATOM 654 C CA . LYS A 1 82 ? 13.034 -5.329 -18.711 1.00 68.75 82 LYS A CA 1
ATOM 655 C C . LYS A 1 82 ? 12.921 -6.512 -17.747 1.00 68.75 82 LYS A C 1
ATOM 657 O O . LYS A 1 82 ? 11.897 -6.691 -17.087 1.00 68.75 82 LYS A O 1
ATOM 662 N N . HIS A 1 83 ? 13.982 -7.311 -17.630 1.00 67.62 83 HIS A N 1
ATOM 663 C CA . HIS A 1 83 ? 13.996 -8.483 -16.757 1.00 67.62 83 HIS A CA 1
ATOM 664 C C . HIS A 1 83 ? 13.940 -8.115 -15.261 1.00 67.62 83 HIS A C 1
ATOM 666 O O . HIS A 1 83 ? 13.250 -8.784 -14.487 1.00 67.62 83 HIS A O 1
ATOM 672 N N . ILE A 1 84 ? 14.642 -7.060 -14.834 1.00 69.75 84 ILE A N 1
ATOM 673 C CA . ILE A 1 84 ? 14.621 -6.582 -13.440 1.00 69.75 84 ILE A CA 1
ATOM 674 C C . ILE A 1 84 ? 13.25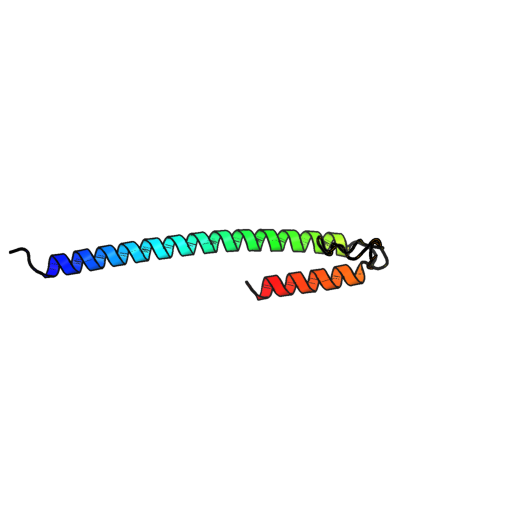2 -5.991 -13.096 1.00 69.75 84 ILE A C 1
ATOM 676 O O . ILE A 1 84 ? 12.654 -6.389 -12.099 1.00 69.75 84 ILE A O 1
ATOM 680 N N . LEU A 1 85 ? 12.708 -5.129 -13.959 1.00 69.25 85 LEU A N 1
ATOM 681 C CA . LEU A 1 85 ? 11.397 -4.521 -13.740 1.00 69.25 85 LEU A CA 1
ATOM 682 C C . LEU A 1 85 ? 1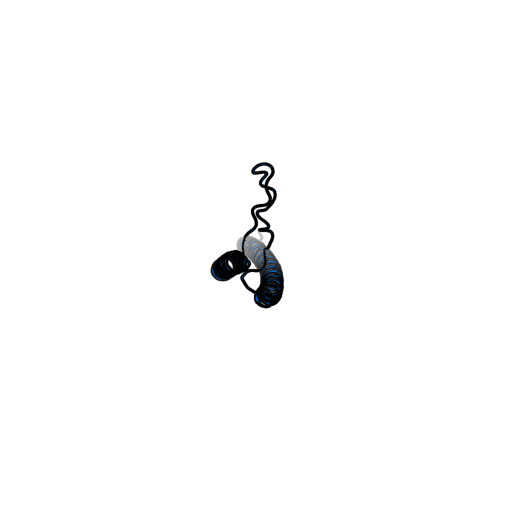0.287 -5.564 -13.660 1.00 69.25 85 LEU A C 1
ATOM 684 O O . LEU A 1 85 ? 9.488 -5.515 -12.729 1.00 69.25 85 LEU A O 1
ATOM 688 N N . ARG A 1 86 ? 10.268 -6.566 -14.551 1.00 66.88 86 ARG A N 1
ATOM 689 C CA . ARG A 1 86 ? 9.320 -7.681 -14.413 1.00 66.88 86 ARG A CA 1
ATOM 690 C C . ARG A 1 86 ? 9.471 -8.374 -13.066 1.00 66.88 86 ARG A C 1
ATOM 692 O O . ARG A 1 86 ? 8.473 -8.582 -12.382 1.00 66.88 86 ARG A O 1
ATOM 699 N N . ARG A 1 87 ? 10.695 -8.710 -12.651 1.00 67.00 87 ARG A N 1
ATOM 700 C CA . ARG A 1 87 ? 10.933 -9.373 -11.362 1.00 67.00 87 ARG A CA 1
ATOM 701 C C . ARG A 1 87 ? 10.394 -8.548 -10.191 1.00 67.00 87 ARG A C 1
ATOM 703 O O . ARG A 1 87 ? 9.722 -9.108 -9.323 1.00 67.00 87 ARG A O 1
ATOM 710 N N . ASP A 1 88 ? 10.639 -7.244 -10.178 1.00 66.31 88 ASP A N 1
ATOM 711 C CA . ASP A 1 88 ? 10.178 -6.363 -9.107 1.00 66.31 88 ASP A CA 1
ATOM 712 C C . ASP A 1 88 ? 8.654 -6.213 -9.119 1.00 66.31 88 ASP A C 1
ATOM 714 O O . ASP A 1 88 ? 8.027 -6.330 -8.066 1.00 66.31 88 ASP A O 1
ATOM 718 N N . ILE A 1 89 ? 8.032 -6.072 -10.291 1.00 65.06 89 ILE A N 1
ATOM 719 C CA . ILE A 1 89 ? 6.570 -6.003 -10.438 1.00 65.06 89 ILE A CA 1
ATOM 720 C C . ILE A 1 89 ? 5.907 -7.289 -9.924 1.00 65.06 89 ILE A C 1
ATOM 722 O O . ILE A 1 89 ? 4.988 -7.220 -9.107 1.00 65.06 89 ILE A O 1
ATOM 726 N N . TYR A 1 90 ? 6.398 -8.465 -10.325 1.00 58.19 90 TYR A N 1
ATOM 727 C CA . TYR A 1 90 ? 5.870 -9.746 -9.841 1.00 58.19 90 TYR A CA 1
ATOM 728 C C . TYR A 1 90 ? 6.075 -9.925 -8.329 1.00 58.19 90 TYR A C 1
ATOM 730 O O . TYR A 1 90 ? 5.185 -10.427 -7.645 1.00 58.19 90 TYR A O 1
ATOM 738 N N . THR A 1 91 ? 7.210 -9.475 -7.784 1.00 6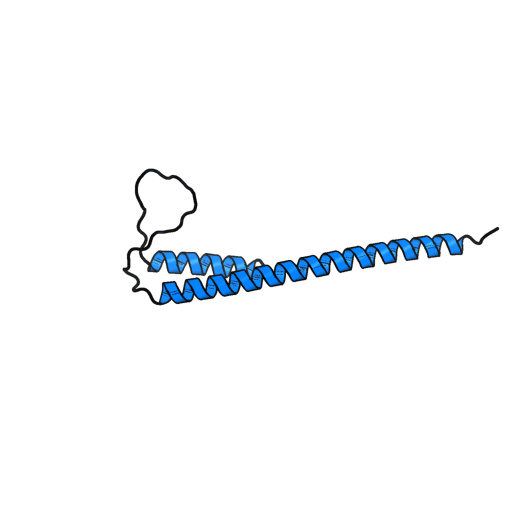0.31 91 THR A N 1
ATOM 739 C CA . THR A 1 91 ? 7.512 -9.615 -6.349 1.00 60.31 91 THR A CA 1
ATOM 740 C C . THR A 1 91 ? 6.643 -8.701 -5.480 1.00 60.31 91 THR A C 1
ATOM 742 O O . THR A 1 91 ? 6.236 -9.107 -4.393 1.00 60.31 91 THR A O 1
ATOM 745 N N . HIS A 1 92 ? 6.326 -7.489 -5.945 1.00 58.69 92 HIS A N 1
ATOM 746 C CA . HIS A 1 92 ? 5.474 -6.553 -5.204 1.00 58.69 92 HIS A CA 1
ATOM 747 C C . HIS A 1 92 ? 3.982 -6.895 -5.316 1.00 58.69 92 HIS A C 1
ATOM 749 O O . HIS A 1 92 ? 3.247 -6.661 -4.364 1.00 58.69 92 HIS A O 1
ATOM 755 N N . ILE A 1 93 ? 3.535 -7.490 -6.430 1.00 57.78 93 ILE A N 1
ATOM 756 C CA . ILE A 1 93 ? 2.140 -7.933 -6.600 1.00 57.78 93 ILE A CA 1
ATOM 757 C C . ILE A 1 93 ? 1.836 -9.206 -5.791 1.00 57.78 93 ILE A C 1
ATOM 759 O O . ILE A 1 93 ? 0.716 -9.362 -5.328 1.00 57.78 93 ILE A O 1
ATOM 763 N N . GLN A 1 94 ? 2.802 -10.110 -5.600 1.00 50.44 94 GLN A N 1
ATOM 764 C CA . GLN A 1 94 ? 2.602 -11.368 -4.853 1.00 50.44 94 GLN A CA 1
ATOM 765 C C . GLN A 1 94 ? 2.753 -11.222 -3.326 1.00 50.44 94 GLN A C 1
ATOM 767 O O . GLN A 1 94 ? 2.434 -12.148 -2.587 1.00 50.44 94 GLN A O 1
ATOM 772 N N . ARG A 1 95 ? 3.293 -10.093 -2.848 1.00 52.47 95 ARG A N 1
ATOM 773 C CA . ARG A 1 95 ? 3.484 -9.796 -1.414 1.00 52.47 95 ARG A CA 1
ATOM 774 C C . ARG A 1 95 ? 2.413 -8.870 -0.822 1.00 52.47 95 ARG A C 1
ATOM 776 O O . ARG A 1 95 ? 2.492 -8.582 0.371 1.00 52.47 95 ARG A O 1
ATOM 783 N N . ALA A 1 96 ? 1.485 -8.391 -1.646 1.00 51.88 96 ALA A N 1
ATOM 784 C CA . ALA A 1 96 ? 0.316 -7.609 -1.251 1.00 51.88 96 ALA A CA 1
ATOM 785 C C . ALA A 1 96 ? -0.898 -8.528 -1.088 1.00 51.88 96 ALA A C 1
ATOM 787 O O . ALA A 1 96 ? -1.699 -8.264 -0.167 1.00 51.88 96 ALA A O 1
#

Radius of gyration: 25.72 Å; chains: 1; bounding box: 61×19×74 Å

InterPro domains:
  IPR002777 Prefoldin beta-like [PF01920] (15-68)
  IPR009053 Prefoldin [G3DSA:1.10.287.370] (7-70)

pLDDT: mean 70.71, std 15.17, range [40.44, 93.56]

Secondary structure (DSSP, 8-state):
---HHHHHHHHHHHHHHHHHHHHHHHHHHHHHHHHHHHHHHHHHHHHHHHHHTS-TTSEEE---TT---TT---EEEHHHHHHHHHHHHHHHHH--

Foldseek 3Di:
DPDPVVVVVVVVVVVVVVVVVVVVVVVVVVVVVVVVLVVVLVVLVVVLVVLVPDDQQDFDQDCPDPDCPDDDRPTDTSVVVNVVSVVVSVVVVVVD

Sequence (96 aa):
MAAPVDLELKKAFTELQAKVIDTQQKVKLADIQIEQLNRTKKHAHLTDTEIMTLVDETRMYEGVGRIFRGLQPTFSDAYRVKHILRRDIYTHIQRA

Organism: NCBI:txid2587831